Protein AF-A0A8I0LAF7-F1 (afdb_monomer_lite)

Foldseek 3Di:
DDDQAAFFWFDDDDDPVCVVVRVVLRVLQRVLCVVPPVPDRYTYSVPSPCSSVVVPDDPVVVVVVVCVVVVNDDPVVVPPDD

pLDDT: mean 87.39, std 12.46, range [48.09, 97.94]

Secondary structure (DSSP, 8-state):
-PPP--EEE----SSGGGHHHHHHHHHHHHHHHHHH-TT-SEEEGGGGTTHHHHHTS-HHHHHHHHHHHTTT--GGGGTT--

Radius of gyration: 17.16 Å; chains: 1; bounding box: 45×30×40 Å

Organism: NCBI:txid611301

Sequence (82 aa):
AMVKATVAYGTIVKEIKEVSRSYKEARMALDVGKIFFSTKNVIAYNNLGIGRLIYQLPIPLCKMFISEIFEGKSPDEFDEET

Structure (mmCIF, N/CA/C/O backbone):
data_AF-A0A8I0LAF7-F1
#
_entry.id   AF-A0A8I0LAF7-F1
#
loop_
_atom_site.group_PDB
_atom_site.id
_atom_site.type_symbol
_atom_site.label_atom_id
_atom_site.label_alt_id
_atom_site.label_comp_id
_atom_site.label_asym_id
_atom_site.label_entity_id
_atom_site.label_seq_id
_atom_site.pdbx_PDB_ins_code
_atom_site.Cartn_x
_atom_site.Cartn_y
_atom_site.Cartn_z
_atom_site.occupancy
_atom_site.B_iso_or_equiv
_atom_site.auth_seq_id
_atom_site.auth_comp_id
_atom_site.auth_asym_id
_atom_site.auth_atom_id
_atom_site.pdbx_PDB_model_num
ATOM 1 N N . ALA A 1 1 ? -18.987 -16.499 -14.701 1.00 60.38 1 ALA A N 1
ATOM 2 C CA . ALA A 1 1 ? -19.066 -15.286 -13.861 1.00 60.38 1 ALA A CA 1
ATOM 3 C C . ALA A 1 1 ? -17.727 -14.555 -13.930 1.00 60.38 1 ALA A C 1
ATOM 5 O O . ALA A 1 1 ? -16.707 -15.229 -13.859 1.00 60.38 1 ALA A O 1
ATOM 6 N N . MET A 1 2 ? -17.707 -13.229 -14.112 1.00 74.31 2 MET A N 1
ATOM 7 C CA . MET A 1 2 ? -16.467 -12.441 -14.021 1.00 74.31 2 MET A CA 1
ATOM 8 C C . MET A 1 2 ? -16.251 -11.983 -12.576 1.00 74.31 2 MET A C 1
ATOM 10 O O . MET A 1 2 ? -17.165 -11.443 -11.959 1.00 74.31 2 MET A O 1
ATOM 14 N N . VAL A 1 3 ? -15.050 -12.212 -12.042 1.00 84.56 3 VAL A N 1
ATOM 15 C CA . VAL A 1 3 ? -14.653 -11.774 -10.697 1.00 84.56 3 VAL A CA 1
ATOM 16 C C . VAL A 1 3 ? -14.043 -10.379 -10.798 1.00 84.56 3 VAL A C 1
ATOM 18 O O . VAL A 1 3 ? -13.176 -10.140 -11.640 1.00 84.56 3 VAL A O 1
ATOM 21 N N . LYS A 1 4 ? -14.478 -9.451 -9.938 1.00 81.50 4 LYS A N 1
ATOM 22 C CA . LYS A 1 4 ? -13.860 -8.125 -9.837 1.00 81.50 4 LYS A CA 1
ATOM 23 C C . LYS A 1 4 ? -12.453 -8.284 -9.256 1.00 81.50 4 LYS A C 1
ATOM 25 O O . LYS A 1 4 ? -12.300 -8.754 -8.133 1.00 81.50 4 LYS A O 1
ATOM 30 N N . ALA A 1 5 ? -11.441 -7.893 -10.024 1.00 89.06 5 ALA A N 1
ATOM 31 C CA . ALA A 1 5 ? -10.045 -7.923 -9.606 1.00 89.06 5 ALA A CA 1
ATOM 32 C C . ALA A 1 5 ? -9.513 -6.498 -9.423 1.00 89.06 5 ALA A C 1
ATOM 34 O O . ALA A 1 5 ? -9.772 -5.619 -10.247 1.00 89.06 5 ALA A O 1
ATOM 35 N N . THR A 1 6 ? -8.740 -6.291 -8.358 1.00 91.25 6 THR A N 1
ATOM 36 C CA . THR A 1 6 ? -7.962 -5.069 -8.142 1.00 91.25 6 THR A CA 1
ATOM 37 C C . THR A 1 6 ? -6.490 -5.397 -8.325 1.00 91.25 6 THR A C 1
ATOM 39 O O . THR A 1 6 ? -5.985 -6.355 -7.741 1.00 91.25 6 THR A O 1
ATOM 42 N N . VAL A 1 7 ? -5.801 -4.596 -9.128 1.00 95.06 7 VAL A N 1
ATOM 43 C CA . VAL A 1 7 ? -4.389 -4.767 -9.461 1.00 95.06 7 VAL A CA 1
ATOM 44 C C . VAL A 1 7 ? -3.620 -3.545 -8.983 1.00 95.06 7 VAL A C 1
ATOM 46 O O . VAL A 1 7 ? -4.073 -2.412 -9.144 1.00 95.06 7 VAL A O 1
ATOM 49 N N . ALA A 1 8 ? -2.439 -3.762 -8.415 1.00 96.88 8 ALA A N 1
ATOM 50 C CA . ALA A 1 8 ? -1.547 -2.686 -8.026 1.00 96.88 8 ALA A CA 1
ATOM 51 C C . ALA A 1 8 ? -0.117 -2.952 -8.494 1.00 96.88 8 ALA A C 1
ATOM 53 O O . ALA A 1 8 ? 0.290 -4.107 -8.628 1.00 96.88 8 ALA A O 1
ATOM 54 N N . TYR A 1 9 ? 0.639 -1.886 -8.747 1.00 96.88 9 TYR A N 1
ATOM 55 C CA . TYR A 1 9 ? 2.018 -1.981 -9.219 1.00 96.88 9 TYR A CA 1
ATOM 56 C C . TYR A 1 9 ? 2.935 -0.960 -8.537 1.00 96.88 9 TYR A C 1
ATOM 58 O O . TYR A 1 9 ? 2.528 0.158 -8.199 1.00 96.88 9 TYR A O 1
ATOM 66 N N . GLY A 1 10 ? 4.177 -1.388 -8.312 1.00 96.56 10 GLY A N 1
ATOM 67 C CA . GLY A 1 10 ? 5.258 -0.581 -7.755 1.00 96.56 10 GLY A CA 1
ATOM 68 C C . GLY A 1 10 ? 6.013 0.191 -8.833 1.00 96.56 10 GLY A C 1
ATOM 69 O O . GLY A 1 10 ? 5.586 0.278 -9.986 1.00 96.56 10 GLY A O 1
ATOM 70 N N . THR A 1 11 ? 7.150 0.768 -8.464 1.00 96.44 11 THR A N 1
ATOM 71 C CA . THR A 1 11 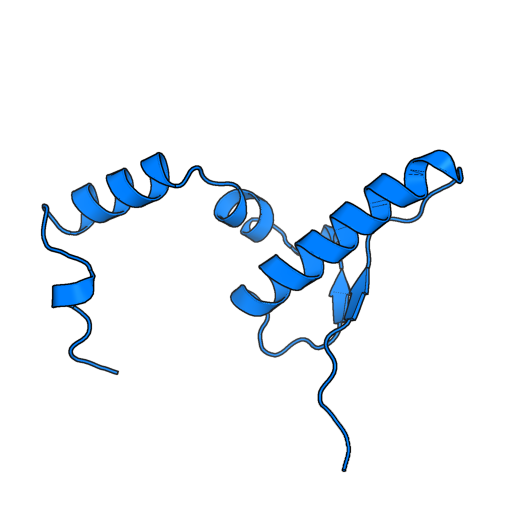? 8.010 1.472 -9.422 1.00 96.44 11 THR A CA 1
ATOM 72 C C . THR A 1 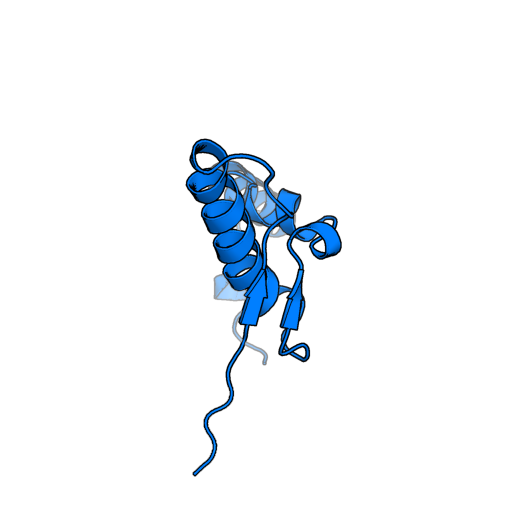11 ? 8.825 0.514 -10.295 1.00 96.44 11 THR A C 1
ATOM 74 O O . THR A 1 11 ? 9.035 -0.654 -9.955 1.00 96.44 11 THR A O 1
ATOM 77 N N . ILE A 1 12 ? 9.268 1.013 -11.455 1.00 96.56 12 ILE A N 1
ATOM 78 C CA . ILE A 1 12 ? 10.161 0.281 -12.359 1.00 96.56 12 ILE A CA 1
ATOM 79 C C . ILE A 1 12 ? 11.509 0.081 -11.659 1.00 96.56 12 ILE A C 1
ATOM 81 O O . ILE A 1 12 ? 12.083 1.037 -11.141 1.00 96.56 12 ILE A O 1
ATOM 85 N N . VAL A 1 13 ? 12.018 -1.149 -11.685 1.00 97.19 13 VAL A N 1
ATOM 86 C CA . VAL A 1 13 ? 13.319 -1.525 -11.115 1.00 97.19 13 VAL A CA 1
ATOM 87 C C . VAL A 1 13 ? 14.336 -1.796 -12.216 1.00 97.19 13 VAL A C 1
ATOM 89 O O . VAL A 1 13 ? 13.963 -2.256 -13.297 1.00 97.19 13 VAL A O 1
ATOM 92 N N . LYS A 1 14 ? 15.615 -1.509 -11.953 1.00 97.44 14 LYS A N 1
ATOM 93 C CA . LYS A 1 14 ? 16.706 -1.740 -12.919 1.00 97.44 14 LYS A CA 1
ATOM 94 C C . LYS A 1 14 ? 17.516 -2.985 -12.585 1.00 97.44 14 LYS A C 1
ATOM 96 O O . LYS A 1 14 ? 18.114 -3.580 -13.477 1.00 97.44 14 LYS A O 1
ATOM 101 N N . GLU A 1 15 ? 17.515 -3.387 -11.317 1.00 97.94 15 GLU A N 1
ATOM 102 C CA . GLU A 1 15 ? 18.244 -4.556 -10.839 1.00 97.94 15 GLU A CA 1
ATOM 103 C C . GLU A 1 15 ? 17.322 -5.544 -10.115 1.00 97.94 15 GLU A C 1
ATOM 105 O O . GLU A 1 15 ? 16.389 -5.159 -9.408 1.00 97.94 15 GLU A O 1
ATOM 110 N N . ILE A 1 16 ? 17.625 -6.843 -10.213 1.00 97.19 16 ILE A N 1
ATOM 111 C CA . ILE A 1 16 ? 16.818 -7.908 -9.591 1.00 97.19 16 ILE A CA 1
ATOM 112 C C . ILE A 1 16 ? 16.689 -7.744 -8.067 1.00 97.19 16 ILE A C 1
ATOM 114 O O . ILE A 1 16 ? 15.641 -8.031 -7.490 1.00 97.19 16 ILE A O 1
ATOM 118 N N . LYS A 1 17 ? 17.726 -7.212 -7.408 1.00 97.00 17 LYS A N 1
ATOM 119 C CA . LYS A 1 17 ? 17.741 -6.975 -5.955 1.00 97.00 17 LYS A CA 1
ATOM 120 C C . LYS A 1 17 ? 16.676 -5.967 -5.502 1.00 97.00 17 LYS A C 1
ATOM 122 O O . LYS A 1 17 ? 16.251 -5.991 -4.349 1.00 97.00 17 LYS A O 1
ATOM 127 N N . GLU A 1 18 ? 16.226 -5.097 -6.404 1.00 97.88 18 GLU A N 1
ATOM 128 C CA . GLU A 1 18 ? 15.220 -4.072 -6.125 1.00 97.88 18 GLU A CA 1
ATOM 129 C C . GLU A 1 18 ? 13.782 -4.601 -6.259 1.00 97.88 18 GLU A C 1
ATOM 131 O O . GLU A 1 18 ? 12.846 -3.949 -5.791 1.00 97.88 18 GLU A O 1
ATOM 136 N N . VAL A 1 19 ? 13.575 -5.798 -6.830 1.00 97.38 19 VAL A N 1
ATOM 137 C CA . VAL A 1 19 ? 12.237 -6.398 -7.011 1.00 97.38 19 VAL A CA 1
ATOM 138 C C . VAL A 1 19 ? 11.499 -6.521 -5.681 1.00 97.38 19 VA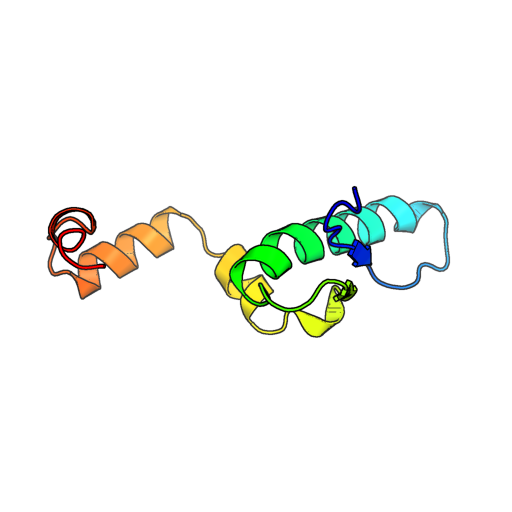L A C 1
ATOM 140 O O . VAL A 1 19 ? 10.322 -6.178 -5.595 1.00 97.38 19 VAL A O 1
ATOM 143 N N . SER A 1 20 ? 12.196 -6.914 -4.612 1.00 97.75 20 SER A N 1
ATOM 144 C CA . SER A 1 20 ? 11.621 -6.998 -3.262 1.00 97.75 20 SER A CA 1
ATOM 145 C C . SER A 1 20 ? 11.061 -5.660 -2.772 1.00 97.75 20 SER A C 1
ATOM 147 O O . SER A 1 20 ? 10.059 -5.633 -2.057 1.00 97.75 20 SER A O 1
ATOM 149 N N . ARG A 1 21 ? 11.688 -4.539 -3.151 1.00 97.50 21 ARG A N 1
ATOM 150 C CA . ARG A 1 21 ? 11.194 -3.196 -2.830 1.00 97.50 21 ARG A CA 1
ATOM 151 C C . ARG A 1 21 ? 9.952 -2.870 -3.656 1.00 97.50 21 ARG A C 1
ATOM 153 O O . ARG A 1 21 ? 8.939 -2.504 -3.070 1.00 97.50 21 ARG A O 1
ATOM 160 N N . SER A 1 22 ? 10.002 -3.047 -4.976 1.00 97.88 22 SER A N 1
ATOM 161 C CA . SER A 1 22 ? 8.854 -2.758 -5.853 1.00 97.88 22 SER A CA 1
ATOM 162 C C . SER A 1 22 ? 7.633 -3.628 -5.523 1.00 97.88 22 SER A C 1
ATOM 164 O O . SER A 1 22 ? 6.499 -3.153 -5.539 1.00 97.88 22 SER A O 1
ATOM 166 N N . TYR A 1 23 ? 7.844 -4.871 -5.081 1.00 97.44 23 TYR A N 1
ATOM 167 C CA . TYR A 1 23 ? 6.769 -5.721 -4.569 1.00 97.44 23 TYR A CA 1
ATOM 168 C C . TYR A 1 23 ? 6.114 -5.149 -3.299 1.00 97.44 23 TYR A C 1
ATOM 170 O O . TYR A 1 23 ? 4.888 -5.126 -3.190 1.00 97.44 23 TYR A O 1
ATOM 178 N N . LYS A 1 24 ? 6.908 -4.639 -2.343 1.00 96.69 24 LYS A N 1
ATOM 179 C CA . LYS A 1 24 ? 6.374 -3.962 -1.144 1.00 96.69 24 LYS A CA 1
ATOM 180 C C . LYS A 1 24 ? 5.594 -2.698 -1.511 1.00 96.69 24 LYS A C 1
ATOM 182 O O . LYS A 1 24 ? 4.545 -2.446 -0.923 1.00 96.69 24 LYS A O 1
ATOM 187 N N . GLU A 1 25 ? 6.076 -1.941 -2.494 1.00 96.69 25 GLU A N 1
ATOM 188 C CA . GLU A 1 25 ? 5.378 -0.776 -3.045 1.00 96.69 25 GLU A CA 1
ATOM 189 C C . GLU A 1 25 ? 4.021 -1.173 -3.655 1.00 96.69 25 GLU A C 1
ATOM 191 O O . GLU A 1 25 ? 2.994 -0.597 -3.297 1.00 96.69 25 GLU A O 1
ATOM 196 N N . ALA A 1 26 ? 3.988 -2.206 -4.504 1.00 97.44 26 ALA A N 1
ATOM 197 C CA . ALA A 1 26 ? 2.757 -2.726 -5.102 1.00 97.44 26 ALA A CA 1
ATOM 198 C C . ALA A 1 26 ? 1.755 -3.211 -4.041 1.00 97.44 26 ALA A C 1
ATOM 200 O O . ALA A 1 26 ? 0.567 -2.901 -4.121 1.00 97.44 26 ALA A O 1
ATOM 201 N N . ARG A 1 27 ? 2.232 -3.923 -3.012 1.00 96.12 27 ARG A N 1
ATOM 202 C CA . ARG A 1 27 ? 1.392 -4.390 -1.901 1.00 96.12 27 ARG A CA 1
ATOM 203 C C . ARG A 1 27 ? 0.776 -3.226 -1.126 1.00 96.12 27 ARG A C 1
ATOM 205 O O . ARG A 1 27 ? -0.432 -3.211 -0.923 1.00 96.12 27 ARG A O 1
ATOM 212 N N . MET A 1 28 ? 1.577 -2.225 -0.760 1.00 95.44 28 MET A N 1
ATOM 213 C CA . MET A 1 28 ? 1.069 -1.021 -0.094 1.00 95.44 28 MET A CA 1
ATOM 214 C C . MET A 1 28 ? 0.034 -0.300 -0.960 1.00 95.44 28 MET A C 1
ATOM 216 O O . MET A 1 28 ? -0.983 0.160 -0.451 1.00 95.44 28 MET A O 1
ATOM 220 N N . ALA A 1 29 ? 0.267 -0.229 -2.271 1.00 96.12 29 ALA A N 1
ATOM 221 C CA . ALA A 1 29 ? -0.678 0.369 -3.201 1.00 96.12 29 ALA A CA 1
ATOM 222 C C . ALA A 1 29 ? -2.000 -0.393 -3.290 1.00 96.12 29 ALA A C 1
ATOM 224 O O . ALA A 1 29 ? -3.044 0.238 -3.435 1.00 96.12 29 ALA A O 1
ATOM 225 N N . LEU A 1 30 ? -1.976 -1.717 -3.143 1.00 94.81 30 LEU A N 1
ATOM 226 C CA . LEU A 1 30 ? -3.189 -2.522 -3.068 1.00 94.81 30 LEU A CA 1
ATOM 227 C C . LEU A 1 30 ? -3.968 -2.257 -1.772 1.00 94.81 30 LEU A C 1
ATOM 229 O O . LEU A 1 30 ? -5.186 -2.099 -1.820 1.00 94.81 30 LEU A O 1
ATOM 233 N N . ASP A 1 31 ? -3.276 -2.190 -0.635 1.00 93.69 31 ASP A N 1
ATOM 234 C CA . ASP A 1 31 ? -3.901 -2.031 0.684 1.00 93.69 31 ASP A CA 1
ATOM 235 C C . ASP A 1 31 ? -4.474 -0.616 0.868 1.00 93.69 31 ASP A C 1
ATOM 237 O O . ASP A 1 31 ? -5.670 -0.450 1.104 1.00 93.69 31 ASP A O 1
ATOM 241 N N . VAL A 1 32 ? -3.652 0.415 0.646 1.00 94.12 32 VAL A N 1
ATOM 242 C CA . VAL A 1 32 ? -4.076 1.829 0.689 1.00 94.12 32 VAL A CA 1
ATOM 243 C C . VAL A 1 32 ? -5.114 2.107 -0.399 1.00 94.12 32 VAL A C 1
ATOM 245 O O . VAL A 1 32 ? -6.082 2.839 -0.196 1.00 94.12 32 VAL A O 1
ATOM 248 N N . GLY A 1 33 ? -4.936 1.487 -1.562 1.00 92.88 33 GLY A N 1
ATOM 249 C CA . GLY A 1 33 ? -5.810 1.635 -2.710 1.00 92.88 33 GLY A CA 1
ATOM 250 C C . GLY A 1 33 ? -7.265 1.260 -2.453 1.00 92.88 33 GLY A C 1
ATOM 251 O O . GLY A 1 33 ? -8.169 1.973 -2.882 1.00 92.88 33 GLY A O 1
ATOM 252 N N . LYS A 1 34 ? -7.497 0.179 -1.705 1.00 90.06 34 LYS A N 1
ATOM 253 C CA . LYS A 1 34 ? -8.848 -0.272 -1.338 1.00 90.06 34 LYS A CA 1
ATOM 254 C C . LYS A 1 34 ? -9.591 0.732 -0.456 1.00 90.06 34 LYS A C 1
ATOM 256 O O . LYS A 1 34 ? -10.804 0.845 -0.585 1.00 90.06 34 LYS A O 1
ATOM 261 N N . ILE A 1 35 ? -8.865 1.450 0.402 1.00 90.94 35 ILE A N 1
ATOM 262 C CA . ILE A 1 35 ? -9.432 2.412 1.356 1.00 90.94 35 ILE A CA 1
ATOM 263 C C . ILE A 1 35 ? -9.779 3.721 0.641 1.00 90.94 35 ILE A C 1
ATOM 265 O O . ILE A 1 35 ? -10.894 4.218 0.750 1.00 90.94 35 ILE A O 1
ATOM 269 N N . PHE A 1 36 ? -8.833 4.268 -0.128 1.00 88.81 36 PHE A N 1
ATOM 270 C CA . PHE A 1 36 ? -8.962 5.617 -0.694 1.00 88.81 36 PHE A CA 1
ATOM 271 C C . PHE A 1 36 ? -9.473 5.650 -2.145 1.00 88.81 36 PHE A C 1
ATOM 273 O O . PHE A 1 36 ? -9.852 6.712 -2.635 1.00 88.81 36 PHE A O 1
ATOM 280 N N . PHE A 1 37 ? -9.482 4.517 -2.858 1.00 87.94 37 PHE A N 1
ATOM 281 C CA . PHE A 1 37 ? -9.812 4.448 -4.288 1.00 87.94 37 PHE A CA 1
ATOM 282 C C . PHE A 1 37 ? -10.708 3.245 -4.635 1.00 87.94 37 PHE A C 1
ATOM 284 O O . PHE A 1 37 ? -10.431 2.505 -5.579 1.00 87.94 37 PHE A O 1
ATOM 291 N N . SER A 1 38 ? -11.819 3.070 -3.915 1.00 83.00 38 SER A N 1
ATOM 292 C CA . SER A 1 38 ? -12.756 1.934 -4.057 1.00 83.00 38 SER A CA 1
ATOM 293 C C . SER A 1 38 ? -13.348 1.734 -5.467 1.00 83.00 38 SER A C 1
ATOM 295 O O . SER A 1 38 ? -13.763 0.628 -5.833 1.00 83.00 38 SER A O 1
ATOM 297 N N . THR A 1 39 ? -13.362 2.787 -6.288 1.00 86.50 39 THR A N 1
ATOM 298 C CA . THR A 1 39 ? -13.856 2.768 -7.675 1.00 86.50 39 THR A CA 1
ATOM 299 C C . THR A 1 39 ? -12.779 2.432 -8.709 1.00 86.50 39 THR A C 1
ATOM 301 O O . THR A 1 39 ? -13.110 2.105 -9.850 1.00 86.50 39 THR A O 1
ATOM 304 N N . LYS A 1 40 ? -11.491 2.475 -8.340 1.00 88.50 40 LYS A N 1
ATOM 305 C CA . LYS A 1 40 ? -10.377 2.191 -9.253 1.00 88.50 40 LYS A CA 1
ATOM 306 C C . LYS A 1 40 ? -9.948 0.733 -9.136 1.00 88.50 40 LYS A C 1
ATOM 308 O O . LYS A 1 40 ? -9.607 0.249 -8.064 1.00 88.50 40 LYS A O 1
ATOM 313 N N . ASN A 1 41 ? -9.894 0.044 -10.273 1.00 90.56 41 ASN A N 1
ATOM 314 C CA . ASN A 1 41 ? -9.437 -1.348 -10.326 1.00 90.56 41 ASN A CA 1
ATOM 315 C C . ASN A 1 41 ? -7.915 -1.477 -10.513 1.00 90.56 41 ASN A C 1
ATOM 317 O O . ASN A 1 41 ? -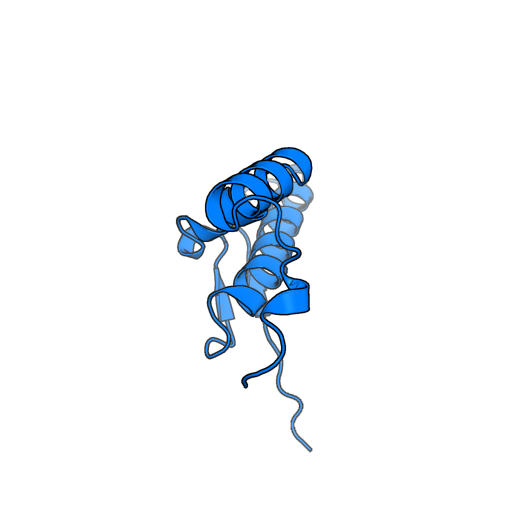7.373 -2.550 -10.278 1.00 90.56 41 ASN A O 1
ATOM 321 N N . VAL A 1 42 ? -7.219 -0.411 -10.930 1.00 94.44 42 VAL A N 1
ATOM 322 C CA . VAL A 1 42 ? -5.760 -0.399 -11.131 1.00 94.44 42 VAL A CA 1
ATOM 323 C C . VAL A 1 42 ? -5.143 0.757 -10.355 1.00 94.44 42 VAL A C 1
ATOM 325 O O . VAL A 1 42 ? -5.587 1.900 -10.492 1.00 94.44 42 VAL A O 1
ATOM 328 N N . ILE A 1 43 ? -4.130 0.463 -9.536 1.00 95.38 43 ILE A N 1
ATOM 329 C CA . ILE A 1 43 ? -3.572 1.421 -8.575 1.00 95.38 43 ILE A CA 1
ATOM 330 C C . ILE A 1 43 ? -2.045 1.445 -8.656 1.00 95.38 43 ILE A C 1
ATOM 332 O O . ILE A 1 43 ? -1.367 0.431 -8.515 1.00 95.38 43 ILE A O 1
ATOM 336 N N . ALA A 1 44 ? -1.493 2.635 -8.869 1.00 95.19 44 ALA A N 1
ATOM 337 C CA . ALA A 1 44 ? -0.054 2.854 -8.916 1.00 95.19 44 ALA A CA 1
ATOM 338 C C . ALA A 1 44 ? 0.460 3.297 -7.546 1.00 95.19 44 ALA A C 1
ATOM 340 O O . ALA A 1 44 ? -0.118 4.207 -6.946 1.00 95.19 44 ALA A O 1
ATOM 341 N N . TYR A 1 45 ? 1.597 2.760 -7.103 1.00 95.06 45 TYR A N 1
ATOM 342 C CA . TYR A 1 45 ? 2.244 3.201 -5.862 1.00 95.06 45 TYR A CA 1
ATOM 343 C C . TYR A 1 45 ? 2.499 4.717 -5.808 1.00 95.06 45 T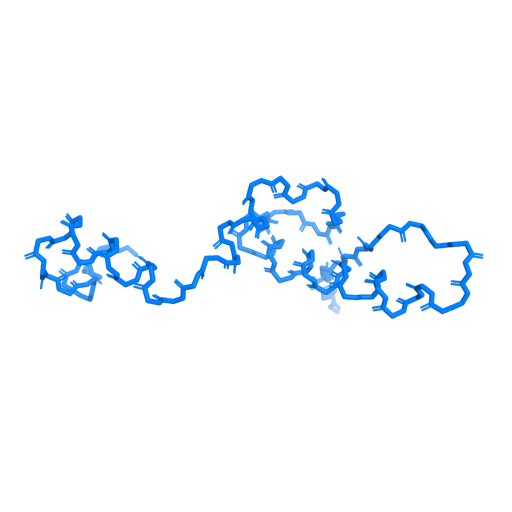YR A C 1
ATOM 345 O O . TYR A 1 45 ? 2.298 5.356 -4.774 1.00 95.06 45 TYR A O 1
ATOM 353 N N . ASN A 1 46 ? 2.874 5.323 -6.936 1.00 93.12 46 ASN A N 1
ATOM 354 C CA . ASN A 1 46 ? 3.146 6.761 -7.007 1.00 93.12 46 ASN A CA 1
ATOM 355 C C . ASN A 1 46 ? 1.884 7.632 -6.899 1.00 93.12 46 ASN A C 1
ATOM 357 O O . ASN A 1 46 ? 1.993 8.801 -6.539 1.00 93.12 46 ASN A O 1
ATOM 361 N N . ASN A 1 47 ? 0.697 7.059 -7.126 1.00 91.81 47 ASN A N 1
ATOM 362 C CA . ASN A 1 47 ? -0.578 7.781 -7.127 1.00 91.81 47 ASN A CA 1
ATOM 363 C C . ASN A 1 47 ? -1.317 7.712 -5.784 1.00 91.81 47 ASN A C 1
ATOM 365 O O . ASN A 1 47 ? -2.445 8.186 -5.682 1.00 91.81 47 ASN A O 1
ATOM 369 N N . LEU A 1 48 ? -0.701 7.140 -4.748 1.00 92.06 48 LEU A N 1
ATOM 370 C CA . LEU A 1 48 ? -1.321 7.039 -3.426 1.00 92.06 48 LEU A CA 1
ATOM 371 C C . LEU A 1 48 ? -1.372 8.379 -2.674 1.00 92.06 48 LEU A C 1
ATOM 373 O O . LEU A 1 48 ? -2.143 8.516 -1.727 1.00 92.06 48 LEU A O 1
ATOM 377 N N . GLY A 1 49 ? -0.548 9.358 -3.070 1.00 90.12 49 GLY A N 1
ATOM 378 C CA . GLY A 1 49 ? -0.523 10.688 -2.456 1.00 90.12 49 GLY A CA 1
ATOM 379 C C . GLY A 1 49 ? -0.357 10.631 -0.934 1.00 90.12 49 GLY A C 1
ATOM 380 O O . GLY A 1 49 ? 0.486 9.883 -0.426 1.00 90.12 49 GLY A O 1
ATOM 381 N N . ILE A 1 50 ? -1.192 11.399 -0.226 1.00 92.00 50 ILE A N 1
ATOM 382 C CA . ILE A 1 50 ? -1.228 11.465 1.242 1.00 92.00 50 ILE A CA 1
ATOM 383 C C . ILE A 1 50 ? -1.763 10.186 1.900 1.00 92.00 50 ILE A C 1
ATOM 385 O O . ILE A 1 50 ? -1.460 9.934 3.063 1.00 92.00 50 ILE A O 1
ATOM 389 N N . GLY A 1 51 ? -2.469 9.325 1.158 1.00 91.44 51 GLY A N 1
ATOM 390 C CA . GLY A 1 51 ? -2.966 8.047 1.675 1.00 91.44 51 GLY A CA 1
ATOM 391 C C . GLY A 1 51 ? -1.845 7.145 2.204 1.00 91.44 51 GLY A C 1
ATOM 392 O O . GLY A 1 51 ? -2.051 6.413 3.167 1.00 91.44 51 GLY A O 1
ATOM 393 N N . ARG A 1 52 ? -0.624 7.261 1.652 1.00 92.44 52 ARG A N 1
ATOM 394 C CA . ARG A 1 52 ? 0.575 6.593 2.196 1.00 92.44 52 ARG A CA 1
ATOM 395 C C . ARG A 1 52 ? 0.923 7.061 3.603 1.00 92.44 52 ARG A C 1
ATOM 397 O O . ARG A 1 52 ? 1.264 6.230 4.433 1.00 92.44 52 ARG A O 1
ATOM 404 N N . LEU A 1 53 ? 0.859 8.369 3.846 1.00 91.06 53 LEU A N 1
ATOM 405 C CA . LEU A 1 53 ? 1.210 8.958 5.136 1.00 91.06 53 LEU A CA 1
ATOM 406 C C . LEU A 1 53 ? 0.172 8.586 6.189 1.00 91.06 53 LEU A C 1
ATOM 408 O O . LEU A 1 53 ? 0.544 8.114 7.255 1.00 91.06 53 LEU A O 1
ATOM 412 N N . ILE A 1 54 ? -1.115 8.713 5.852 1.00 91.81 54 ILE A N 1
ATOM 413 C CA . ILE A 1 54 ? -2.222 8.370 6.756 1.00 91.81 54 ILE A CA 1
ATOM 414 C C . ILE A 1 54 ? -2.144 6.895 7.165 1.00 91.81 54 ILE A C 1
ATOM 416 O O . ILE A 1 54 ? -2.234 6.576 8.345 1.00 91.81 54 ILE A O 1
ATOM 420 N N . TYR A 1 55 ? -1.904 5.992 6.209 1.00 91.69 55 TYR A N 1
ATOM 421 C CA . TYR A 1 55 ? -1.800 4.557 6.489 1.00 91.69 55 TYR A CA 1
ATOM 422 C C . TYR A 1 55 ? -0.578 4.178 7.343 1.00 91.69 55 TYR A C 1
ATOM 424 O O . TYR A 1 55 ? -0.559 3.124 7.972 1.00 91.69 55 TYR A O 1
ATOM 432 N N . GLN A 1 56 ? 0.456 5.021 7.365 1.00 90.12 56 GLN A N 1
ATOM 433 C CA . GLN A 1 56 ? 1.669 4.817 8.162 1.00 90.12 56 GLN A CA 1
ATOM 434 C C . GLN A 1 56 ? 1.589 5.450 9.555 1.00 90.12 56 GLN A C 1
ATOM 436 O O . GLN A 1 56 ? 2.530 5.292 10.338 1.00 90.12 56 GLN A O 1
ATOM 441 N N . LEU A 1 57 ? 0.505 6.161 9.879 1.00 93.00 57 LEU A N 1
ATOM 442 C CA . LEU A 1 57 ? 0.349 6.761 11.197 1.00 93.00 57 LEU A CA 1
ATOM 443 C C . LEU A 1 57 ? 0.343 5.662 12.274 1.00 93.00 57 LEU A C 1
ATOM 445 O O . LEU A 1 57 ? -0.393 4.678 12.156 1.00 93.00 57 LEU A O 1
ATOM 449 N N . PRO A 1 58 ? 1.153 5.799 13.339 1.00 94.38 58 PRO A N 1
ATOM 450 C CA . PRO A 1 58 ? 1.146 4.846 14.437 1.00 94.38 58 PRO A CA 1
ATOM 451 C C . PRO A 1 58 ? -0.236 4.754 15.090 1.00 94.38 58 PRO A C 1
ATOM 453 O O . PRO A 1 58 ? -0.849 5.774 15.398 1.00 94.38 58 PRO A O 1
ATOM 456 N N . ILE A 1 59 ? -0.685 3.536 15.405 1.00 89.56 59 ILE A N 1
ATOM 457 C CA . ILE A 1 59 ? -1.967 3.300 16.094 1.00 89.56 59 ILE A CA 1
ATOM 458 C C . ILE A 1 59 ? -2.128 4.159 17.364 1.00 89.56 59 ILE A C 1
ATOM 460 O O . ILE A 1 59 ? -3.216 4.701 17.551 1.00 89.56 59 ILE A O 1
ATOM 464 N N . PRO A 1 60 ? -1.104 4.337 18.230 1.00 93.25 60 PRO A N 1
ATOM 465 C CA . PRO A 1 60 ? -1.235 5.209 19.398 1.00 93.25 60 PRO A CA 1
ATOM 466 C C . PRO A 1 60 ? -1.587 6.656 19.037 1.00 93.25 60 PRO A C 1
ATOM 468 O O . PRO A 1 60 ? -2.394 7.265 19.728 1.00 93.25 60 PRO A O 1
ATOM 471 N N . LEU A 1 61 ? -1.035 7.179 17.937 1.00 92.00 61 LEU A N 1
ATOM 472 C CA . LEU A 1 61 ? -1.319 8.532 17.462 1.00 92.00 61 LEU A CA 1
ATOM 473 C C . LEU A 1 61 ? -2.757 8.639 16.945 1.00 92.00 61 LEU A C 1
ATOM 475 O O . LEU A 1 61 ? -3.459 9.581 17.297 1.00 92.00 61 LEU A O 1
ATOM 479 N N . CYS A 1 62 ? -3.217 7.644 16.179 1.00 90.81 62 CYS A N 1
ATOM 480 C CA . CYS A 1 62 ? -4.608 7.582 15.728 1.00 90.81 62 CYS A CA 1
ATOM 481 C C . CYS A 1 62 ? -5.582 7.530 16.915 1.00 90.81 62 CYS A C 1
ATOM 483 O O . CYS A 1 62 ? -6.559 8.268 16.934 1.00 90.81 62 CYS A O 1
ATOM 485 N N . LYS A 1 63 ? -5.297 6.698 17.927 1.00 86.62 63 LYS A N 1
ATOM 486 C CA . LYS A 1 63 ? -6.121 6.589 19.142 1.00 86.62 63 LYS A CA 1
ATOM 487 C C . LYS A 1 63 ? -6.151 7.892 19.935 1.00 86.62 63 LYS A C 1
ATOM 489 O O . LYS A 1 63 ? -7.226 8.322 20.322 1.00 86.62 63 LYS A O 1
ATOM 494 N N . MET A 1 64 ? -4.992 8.520 20.137 1.00 90.06 64 MET A N 1
ATOM 495 C CA . MET A 1 64 ? -4.890 9.804 20.833 1.00 90.06 64 MET A CA 1
ATOM 496 C C . MET A 1 64 ? -5.712 10.887 20.124 1.00 90.06 64 MET A C 1
ATOM 498 O O . MET A 1 64 ? -6.492 11.567 20.778 1.00 90.06 64 MET A O 1
ATOM 502 N N . PHE A 1 65 ? -5.597 10.983 18.794 1.00 89.44 65 PHE A N 1
ATOM 503 C CA . PHE A 1 65 ? -6.361 11.943 17.994 1.00 89.44 65 PHE A CA 1
ATOM 504 C C . PHE A 1 65 ? -7.873 11.701 18.083 1.00 89.44 65 PHE A C 1
ATOM 506 O O . PHE A 1 65 ? -8.636 12.635 18.296 1.00 89.44 65 PHE A O 1
ATOM 513 N N . ILE A 1 66 ? -8.310 10.444 17.968 1.00 84.94 66 ILE A N 1
ATOM 514 C CA . ILE A 1 66 ? -9.722 10.076 18.131 1.00 84.94 66 ILE A CA 1
ATOM 515 C C . ILE A 1 66 ? -10.217 10.478 19.530 1.00 84.94 66 ILE A C 1
ATOM 517 O O . ILE A 1 66 ? -11.224 11.169 19.639 1.00 84.94 66 ILE A O 1
ATOM 521 N N . SER A 1 67 ? -9.506 10.117 20.601 1.00 84.94 67 SER A N 1
ATOM 522 C CA . SER A 1 67 ? -9.924 10.468 21.966 1.00 84.94 67 SER A CA 1
ATOM 523 C C . SER A 1 67 ? -9.985 11.979 22.216 1.00 84.94 67 SER A C 1
ATOM 525 O O . SER A 1 67 ? -10.856 12.420 22.960 1.00 84.94 67 SER A O 1
ATOM 527 N N . GLU A 1 68 ? -9.092 12.764 21.608 1.00 87.75 68 GLU A N 1
ATOM 528 C CA . GLU A 1 68 ? -9.099 14.231 21.696 1.00 87.75 68 GLU A CA 1
ATOM 529 C C . GLU A 1 68 ? -10.322 14.836 20.993 1.00 87.75 68 GLU A C 1
ATOM 531 O O . GLU A 1 68 ? -11.011 15.675 21.567 1.00 87.75 68 GLU A O 1
ATOM 536 N N . ILE A 1 69 ? -10.628 14.373 19.778 1.00 86.31 69 ILE A N 1
ATOM 537 C CA . ILE A 1 69 ? -11.738 14.896 18.968 1.00 86.31 69 ILE A CA 1
ATOM 538 C C . ILE A 1 69 ? -13.102 14.499 19.538 1.00 86.31 69 ILE A C 1
ATOM 540 O O . ILE A 1 69 ? -14.044 15.285 19.477 1.00 86.31 69 ILE A O 1
ATOM 544 N N . PHE A 1 70 ? -13.212 13.2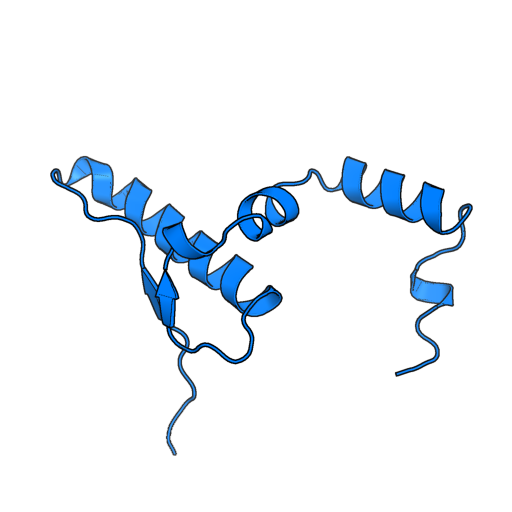95 20.098 1.00 83.44 70 PHE A N 1
ATOM 545 C CA . PHE A 1 70 ? -14.460 12.785 20.665 1.00 83.44 70 PHE A CA 1
ATOM 546 C C . PHE A 1 70 ? -14.583 13.024 22.180 1.00 83.44 70 PHE A C 1
ATOM 548 O O . PHE A 1 70 ? -15.467 12.453 22.810 1.00 83.44 70 PHE A O 1
ATOM 555 N N . GLU A 1 71 ? -13.724 13.861 22.780 1.00 78.75 71 GLU A N 1
ATOM 556 C CA . GLU A 1 71 ? -13.745 14.205 24.217 1.00 78.75 71 GLU A CA 1
ATOM 557 C C . GLU A 1 71 ? -13.784 12.972 25.149 1.00 78.75 71 GLU A C 1
ATOM 559 O O . GLU A 1 71 ? -14.431 12.966 26.196 1.00 78.75 71 GLU A O 1
ATOM 564 N N . GLY A 1 72 ? -13.101 11.893 24.761 1.00 69.31 72 GLY A N 1
ATOM 565 C CA . GLY A 1 72 ? -13.083 10.635 25.512 1.00 69.31 72 GLY A CA 1
ATOM 566 C C . GLY A 1 72 ? -14.316 9.739 25.338 1.00 69.31 72 GLY A C 1
ATOM 567 O O . GLY A 1 72 ? -14.369 8.691 25.981 1.00 69.31 72 GLY A O 1
ATOM 568 N N . LYS A 1 73 ? -15.267 10.096 24.467 1.00 69.12 73 LYS A N 1
ATOM 569 C CA . LYS A 1 73 ? -16.354 9.202 24.035 1.00 69.12 73 LYS A CA 1
ATOM 570 C C . LYS A 1 73 ? -15.821 8.140 23.080 1.00 69.12 73 LYS A C 1
ATOM 572 O O . LYS A 1 73 ? -14.948 8.427 22.252 1.00 69.12 73 LYS A O 1
ATOM 577 N N . SER A 1 74 ? -16.312 6.906 23.200 1.00 64.31 74 SER A N 1
ATOM 578 C CA . SER A 1 74 ? -15.892 5.841 22.284 1.00 64.31 74 SER A CA 1
ATOM 579 C C . SER A 1 74 ? -16.423 6.125 20.872 1.00 64.31 74 SER A C 1
ATOM 581 O O . SER A 1 74 ? -17.579 6.520 20.748 1.00 64.31 74 SER A O 1
ATOM 583 N N . PRO A 1 75 ? -15.650 5.884 19.795 1.00 62.38 75 PRO A N 1
ATOM 584 C CA . PRO A 1 75 ? -16.171 5.889 18.423 1.00 62.38 75 PRO A CA 1
ATOM 585 C C . PRO A 1 75 ? -17.410 5.007 18.248 1.00 62.38 75 PRO A C 1
ATOM 587 O O . PRO A 1 75 ? -18.278 5.328 17.445 1.00 62.38 75 PRO A O 1
ATOM 590 N N . ASP A 1 76 ? -17.508 3.940 19.044 1.00 65.06 76 ASP A N 1
ATOM 591 C CA . ASP A 1 76 ? -18.646 3.017 19.056 1.00 65.06 76 ASP A CA 1
ATOM 592 C C . ASP A 1 76 ? -19.952 3.689 19.531 1.00 65.06 76 ASP A C 1
ATOM 594 O O . ASP A 1 76 ? -21.035 3.209 19.221 1.00 65.06 76 ASP A O 1
ATOM 598 N N . GLU A 1 77 ? -19.879 4.814 20.256 1.00 62.03 77 GLU A N 1
ATOM 599 C CA . GLU A 1 77 ? -21.053 5.608 20.665 1.00 62.03 77 GLU A CA 1
ATOM 600 C C . GLU A 1 77 ? -21.646 6.431 19.507 1.00 62.03 77 GLU A C 1
ATOM 602 O O . GLU A 1 77 ? -22.713 7.023 19.658 1.00 62.03 77 GLU A O 1
ATOM 607 N N . PHE A 1 78 ? -20.962 6.484 18.359 1.00 58.72 78 PHE A N 1
ATOM 608 C CA . PHE A 1 78 ? -21.403 7.191 17.153 1.00 58.72 78 PHE A CA 1
ATOM 609 C C . PHE A 1 78 ? -21.832 6.237 16.025 1.00 58.72 78 PHE A C 1
ATOM 611 O O . PHE A 1 78 ? -22.257 6.706 14.972 1.00 58.72 78 PHE A O 1
ATOM 618 N N . ASP A 1 79 ? -21.757 4.919 16.238 1.00 58.31 79 ASP A N 1
ATOM 619 C CA . ASP A 1 79 ? -22.087 3.874 15.251 1.00 58.31 79 ASP A CA 1
ATOM 620 C C . ASP A 1 79 ? -23.608 3.595 15.144 1.00 58.31 79 ASP A C 1
ATOM 622 O O . ASP A 1 79 ? -24.027 2.521 14.720 1.00 58.31 79 ASP A O 1
ATOM 626 N N . GLU A 1 80 ? -24.465 4.549 15.542 1.00 54.31 80 GLU A N 1
ATOM 627 C CA . GLU A 1 80 ? -25.933 4.414 15.461 1.00 54.31 80 GLU A CA 1
ATOM 628 C C . GLU A 1 80 ? -26.572 4.964 14.170 1.00 54.31 80 GLU A C 1
ATOM 630 O O . GLU A 1 80 ? -27.771 4.776 13.974 1.00 54.31 80 GLU A O 1
ATOM 635 N N . GLU A 1 81 ? -25.828 5.556 13.229 1.00 48.09 81 GLU A N 1
ATOM 636 C CA . GLU A 1 81 ? -26.402 5.984 11.939 1.00 48.09 81 GLU A CA 1
ATOM 637 C C . GLU A 1 81 ? -25.402 5.886 10.769 1.00 48.09 81 GLU A C 1
ATOM 639 O O . GLU A 1 81 ? -24.703 6.855 10.480 1.00 48.09 81 GLU A O 1
ATOM 644 N N . THR A 1 82 ? -25.338 4.744 10.060 1.00 49.09 82 THR A N 1
ATOM 645 C CA . THR A 1 82 ? -25.594 4.577 8.594 1.00 49.09 82 THR A CA 1
ATOM 646 C C . THR A 1 82 ? -25.145 3.230 8.023 1.00 49.09 82 THR A C 1
ATOM 648 O O . THR A 1 82 ? -23.951 2.879 8.123 1.00 49.09 82 THR A O 1
#